Protein AF-A0A7S3S677-F1 (afdb_monomer_lite)

Radius of gyration: 16.64 Å; chains: 1; bounding box: 40×29×42 Å

Sequence (133 aa):
PEYFTEGVFVALKGPAYTLEDEKAVYSRFPEWSPQRHMQLDAPQRRAVRDLLGLATAVGGITVLPKLWCHCDRYWGFLRKCRFPNVPKMHLPFSCPQDALYDPTRWAAKKVRWREHTFLDNPNVPEALKANTV

Foldseek 3Di:
DCVQPPFAEFEDDDDLDDPVQLVVLPVVDDLLDQSSQVSRVVSLVVVQVVQLVVCVVRVGAYERAFDWGQAFPPSVQDDSRHHPVCPPDDPTDRDDPVRNDPVVVCVVVVHHYHYNCSLVDPPRDVVSNPDDD

Structure (mmCIF, N/CA/C/O backbone):
data_AF-A0A7S3S677-F1
#
_entry.id   AF-A0A7S3S677-F1
#
loop_
_atom_site.group_PDB
_atom_site.id
_atom_site.type_symbol
_atom_site.label_atom_id
_atom_site.label_alt_id
_atom_site.label_comp_id
_atom_site.label_asym_id
_atom_site.label_entity_id
_atom_site.label_seq_id
_atom_site.pdbx_PDB_ins_code
_atom_site.Cartn_x
_atom_site.Cartn_y
_atom_site.Cartn_z
_atom_site.occupancy
_atom_site.B_iso_or_equiv
_atom_site.auth_seq_id
_atom_site.auth_comp_id
_atom_site.auth_asym_id
_atom_site.auth_atom_id
_atom_site.pdbx_PDB_model_num
ATOM 1 N N . PRO A 1 1 ? -4.708 8.737 23.270 1.00 61.44 1 PRO A N 1
ATOM 2 C CA . PRO A 1 1 ? -5.415 9.666 22.354 1.00 61.44 1 PRO A CA 1
ATOM 3 C C . PRO A 1 1 ? -6.369 8.887 21.445 1.00 61.44 1 PRO A C 1
ATOM 5 O O . PRO A 1 1 ? -5.973 7.825 20.972 1.00 61.44 1 PRO A O 1
ATOM 8 N N . GLU A 1 2 ? -7.578 9.404 21.208 1.00 78.00 2 GLU A N 1
ATOM 9 C CA . GLU A 1 2 ? -8.665 8.745 20.447 1.00 78.00 2 GLU A CA 1
ATOM 10 C C . GLU A 1 2 ? -8.205 8.179 19.089 1.00 78.00 2 GLU A C 1
ATOM 12 O O . GLU A 1 2 ? -8.610 7.088 18.698 1.00 78.00 2 GLU A O 1
ATOM 17 N N . TYR A 1 3 ? -7.235 8.838 18.438 1.00 87.12 3 TYR A N 1
ATOM 18 C CA . TYR A 1 3 ? -6.612 8.411 17.176 1.00 87.12 3 TYR A CA 1
ATOM 19 C C . TYR A 1 3 ? -6.171 6.933 17.124 1.00 87.12 3 TYR A C 1
ATOM 21 O O . TYR A 1 3 ? -6.284 6.316 16.060 1.00 87.12 3 TYR A O 1
ATOM 29 N N . PHE A 1 4 ? -5.667 6.393 18.243 1.00 88.00 4 PHE A N 1
ATOM 30 C CA . PHE A 1 4 ? -5.091 5.042 18.347 1.00 88.00 4 PHE A CA 1
ATOM 31 C C . PHE A 1 4 ? -6.047 3.990 18.920 1.00 88.00 4 PHE A C 1
ATOM 33 O O . PHE A 1 4 ? -5.744 2.802 18.864 1.00 88.00 4 PHE A O 1
ATOM 40 N N . THR A 1 5 ? -7.162 4.413 19.514 1.00 83.56 5 THR A N 1
ATOM 41 C CA . THR A 1 5 ? -8.033 3.538 20.314 1.00 83.56 5 THR A CA 1
ATOM 42 C C . THR A 1 5 ? -9.453 3.452 19.776 1.00 83.56 5 THR A C 1
ATOM 44 O O . THR A 1 5 ? -10.183 2.538 20.144 1.00 83.56 5 THR A O 1
ATOM 47 N N . GLU A 1 6 ? -9.868 4.397 18.934 1.00 84.88 6 GLU A N 1
ATOM 48 C CA . GLU A 1 6 ? -11.241 4.482 18.456 1.00 84.88 6 GLU A CA 1
ATOM 49 C C . GLU A 1 6 ? -11.431 3.767 17.110 1.00 84.88 6 GLU A C 1
ATOM 51 O O . GLU A 1 6 ? -10.879 4.164 16.080 1.00 84.88 6 GLU A O 1
ATOM 56 N N . GLY A 1 7 ? -12.284 2.741 17.116 1.00 85.75 7 GLY A N 1
ATOM 57 C CA . GLY A 1 7 ? -12.786 2.074 15.917 1.00 85.75 7 GLY A CA 1
ATOM 58 C C . GLY A 1 7 ? -12.189 0.693 15.644 1.00 85.75 7 GLY A C 1
ATOM 59 O O . GLY A 1 7 ? -11.326 0.190 16.357 1.00 85.75 7 GLY A O 1
ATOM 60 N N . VAL A 1 8 ? -12.698 0.064 14.583 1.00 91.06 8 VAL A N 1
ATOM 61 C CA . VAL A 1 8 ? -12.216 -1.228 14.079 1.00 91.06 8 VAL A CA 1
ATOM 62 C C . VAL A 1 8 ? -11.168 -0.964 13.005 1.00 91.06 8 VAL A C 1
ATOM 64 O O . VAL A 1 8 ? -11.490 -0.357 11.985 1.00 91.06 8 VAL A O 1
ATOM 67 N N . PHE A 1 9 ? -9.930 -1.410 13.205 1.00 92.81 9 PHE A N 1
ATOM 68 C CA . PHE A 1 9 ? -8.856 -1.257 12.221 1.00 92.81 9 PHE A CA 1
ATOM 69 C C . PHE A 1 9 ? -8.770 -2.490 11.325 1.00 92.81 9 PHE A C 1
ATOM 71 O O . PHE A 1 9 ? -8.730 -3.616 11.811 1.00 92.81 9 PHE A O 1
ATOM 78 N N . VAL A 1 10 ? -8.724 -2.275 10.013 1.00 94.38 10 VAL A N 1
ATOM 79 C CA . VAL A 1 10 ? -8.605 -3.344 9.015 1.00 94.38 10 VAL A CA 1
ATOM 80 C C . VAL A 1 10 ? -7.295 -3.159 8.265 1.00 94.38 10 VAL A C 1
ATOM 82 O O . VAL A 1 10 ? -7.099 -2.136 7.608 1.00 94.38 10 VAL A O 1
ATOM 85 N N . ALA A 1 11 ? -6.406 -4.145 8.364 1.00 94.25 11 ALA A N 1
ATOM 86 C CA . ALA A 1 11 ? -5.065 -4.111 7.792 1.00 94.25 11 ALA A CA 1
ATOM 87 C C . ALA A 1 11 ? -4.785 -5.377 6.975 1.00 94.25 11 ALA A C 1
ATOM 89 O O . ALA A 1 11 ? -5.301 -6.453 7.275 1.00 94.25 11 ALA A O 1
ATOM 90 N N . LEU A 1 12 ? -3.937 -5.256 5.953 1.00 93.00 12 LEU A N 1
ATOM 91 C CA . LEU A 1 12 ? -3.420 -6.418 5.234 1.00 93.00 12 LEU A CA 1
ATOM 92 C C . LEU A 1 12 ? -2.321 -7.088 6.065 1.00 93.00 12 LEU A C 1
ATOM 94 O O . LEU A 1 12 ? -1.402 -6.419 6.537 1.00 93.00 12 LEU A O 1
ATOM 98 N N . LYS A 1 13 ? -2.372 -8.417 6.180 1.00 89.62 13 LYS A N 1
ATOM 99 C CA . LYS A 1 13 ? -1.267 -9.208 6.724 1.00 89.62 13 LYS A CA 1
ATOM 100 C C . LYS A 1 13 ? -0.293 -9.566 5.600 1.00 89.62 13 LYS A C 1
ATOM 102 O O . LYS A 1 13 ? -0.610 -10.389 4.747 1.00 89.62 13 LYS A O 1
ATOM 107 N N . GLY A 1 14 ? 0.896 -8.968 5.626 1.00 89.25 14 GLY A N 1
ATOM 108 C CA . GLY A 1 14 ? 1.941 -9.188 4.620 1.00 89.25 14 GLY A CA 1
ATOM 109 C C . GLY A 1 14 ? 1.907 -8.192 3.449 1.00 89.25 14 GLY A C 1
ATOM 110 O O . GLY A 1 14 ? 1.149 -7.219 3.479 1.00 89.25 14 GLY A O 1
ATOM 111 N N . PRO A 1 15 ? 2.777 -8.379 2.440 1.00 91.69 15 PRO A N 1
ATOM 112 C CA . PRO A 1 15 ? 2.878 -7.477 1.297 1.00 91.69 15 PRO A CA 1
ATOM 113 C C . PRO A 1 15 ? 1.752 -7.712 0.279 1.00 91.69 15 PRO A C 1
ATOM 115 O O . PRO A 1 15 ? 1.162 -8.787 0.212 1.00 91.69 15 PRO A O 1
ATOM 118 N N . ALA A 1 16 ? 1.479 -6.712 -0.563 1.00 93.88 16 ALA A N 1
ATOM 119 C CA . ALA A 1 16 ? 0.460 -6.819 -1.612 1.00 93.88 16 ALA A CA 1
ATOM 120 C C . ALA A 1 16 ? 0.877 -7.698 -2.811 1.00 93.88 16 ALA A C 1
ATOM 122 O O . ALA A 1 16 ? 0.030 -8.059 -3.624 1.00 93.88 16 ALA A O 1
ATOM 123 N N . TYR A 1 17 ? 2.168 -8.005 -2.940 1.00 95.75 17 TYR A N 1
ATOM 124 C CA . TYR A 1 17 ? 2.748 -8.907 -3.935 1.00 95.75 17 TYR A CA 1
ATOM 125 C C . TYR A 1 17 ? 4.004 -9.571 -3.349 1.00 95.75 17 TYR A C 1
ATOM 127 O O . TYR A 1 17 ? 4.558 -9.093 -2.354 1.00 95.75 17 TYR A O 1
ATOM 135 N N . THR A 1 18 ? 4.455 -10.668 -3.951 1.00 95.88 18 THR A N 1
ATOM 136 C CA . THR A 1 18 ? 5.625 -11.439 -3.497 1.00 95.88 18 THR A CA 1
ATOM 137 C C . THR A 1 18 ? 6.931 -10.970 -4.150 1.00 95.88 18 THR A C 1
ATOM 139 O O . THR A 1 18 ? 6.927 -10.267 -5.162 1.00 95.88 18 THR A O 1
ATOM 142 N N . LEU A 1 19 ? 8.079 -11.380 -3.602 1.00 95.62 19 LEU A N 1
ATOM 143 C CA . LEU A 1 19 ? 9.380 -11.097 -4.226 1.00 95.62 19 LEU A CA 1
ATOM 144 C C . LEU A 1 19 ? 9.528 -11.808 -5.578 1.00 95.62 19 LEU A C 1
ATOM 146 O O . LEU A 1 19 ? 10.239 -11.330 -6.463 1.00 95.62 19 LEU A O 1
ATOM 150 N N . GLU A 1 20 ? 8.870 -12.949 -5.746 1.00 97.31 20 GLU A N 1
ATOM 151 C CA . GLU A 1 20 ? 8.798 -13.699 -6.993 1.00 97.31 20 GLU A CA 1
ATOM 152 C C . GLU A 1 20 ? 8.034 -12.907 -8.062 1.00 97.31 20 GLU A C 1
ATOM 154 O O . GLU A 1 20 ? 8.523 -12.794 -9.189 1.00 97.31 20 GLU A O 1
ATOM 159 N N . ASP A 1 21 ? 6.905 -12.288 -7.697 1.00 96.69 21 ASP A N 1
ATOM 160 C CA . ASP A 1 21 ? 6.142 -11.403 -8.588 1.00 96.69 21 ASP A CA 1
ATOM 161 C C . ASP A 1 21 ? 6.996 -10.214 -9.045 1.00 96.69 21 ASP A C 1
ATOM 163 O O . ASP A 1 21 ? 7.058 -9.898 -10.237 1.00 96.69 21 ASP A O 1
ATOM 167 N N . GLU A 1 22 ? 7.706 -9.576 -8.108 1.00 96.62 22 GLU A N 1
ATOM 168 C CA . GLU A 1 22 ? 8.608 -8.465 -8.415 1.00 96.62 22 GLU A CA 1
ATOM 169 C C . GLU A 1 22 ? 9.708 -8.894 -9.390 1.00 96.62 22 GLU A C 1
ATOM 171 O O . GLU A 1 22 ? 9.898 -8.257 -10.432 1.00 96.62 22 GLU A O 1
ATOM 176 N N . LYS A 1 23 ? 10.398 -10.004 -9.105 1.00 97.06 23 LYS A N 1
ATOM 177 C CA . LYS A 1 23 ? 11.450 -10.544 -9.979 1.00 97.06 23 LYS A CA 1
ATOM 178 C C . LYS A 1 23 ? 10.919 -10.853 -11.376 1.00 97.06 23 LYS A C 1
ATOM 180 O O . LYS A 1 23 ? 11.572 -10.485 -12.353 1.00 97.06 23 LYS A O 1
ATOM 185 N N . ALA A 1 24 ? 9.740 -11.466 -11.483 1.00 97.88 24 ALA A N 1
ATOM 186 C CA . ALA A 1 24 ? 9.115 -11.800 -12.761 1.00 97.88 24 ALA A CA 1
ATOM 187 C C . ALA A 1 24 ? 8.773 -10.548 -13.589 1.00 97.88 24 ALA A C 1
ATOM 189 O O . ALA A 1 24 ? 8.982 -10.510 -14.806 1.00 97.88 24 ALA A O 1
ATOM 190 N N . VAL A 1 25 ? 8.289 -9.485 -12.943 1.00 97.31 25 VAL A N 1
ATOM 191 C CA . VAL A 1 25 ? 8.047 -8.197 -13.608 1.00 97.31 25 VAL A CA 1
ATOM 192 C C . VAL A 1 25 ? 9.369 -7.550 -14.037 1.00 97.31 25 VAL A C 1
ATOM 194 O O . VAL A 1 25 ? 9.473 -7.041 -15.156 1.00 97.31 25 VAL A O 1
ATOM 197 N N . TYR A 1 26 ? 10.398 -7.594 -13.191 1.00 95.69 26 TYR A N 1
ATOM 198 C CA . TYR A 1 26 ? 11.706 -6.992 -13.469 1.00 95.69 26 TYR A CA 1
ATOM 199 C C . TYR A 1 26 ? 12.468 -7.701 -14.590 1.00 95.69 26 TYR A C 1
ATOM 201 O O . TYR A 1 26 ? 13.175 -7.028 -15.344 1.00 95.69 26 TYR A O 1
ATOM 209 N N . SER A 1 27 ? 12.322 -9.021 -14.724 1.00 96.94 27 SER A N 1
ATOM 210 C CA . SER A 1 27 ? 12.899 -9.783 -15.835 1.00 96.94 27 SER A CA 1
ATOM 211 C C . SER A 1 27 ? 12.163 -9.531 -17.148 1.00 96.94 27 SER A C 1
ATOM 213 O O . SER A 1 27 ? 12.772 -9.568 -18.213 1.00 96.94 27 SER A O 1
ATOM 215 N N . ARG A 1 28 ? 10.853 -9.265 -17.085 1.00 97.31 28 ARG A N 1
ATOM 216 C CA . ARG A 1 28 ? 10.016 -9.036 -18.266 1.00 97.31 28 ARG A CA 1
ATOM 217 C C . ARG A 1 28 ? 10.174 -7.635 -18.854 1.00 97.31 28 ARG A C 1
ATOM 219 O O . ARG A 1 28 ? 10.140 -7.486 -20.072 1.00 97.31 28 ARG A O 1
ATOM 226 N N . PHE A 1 29 ? 10.306 -6.612 -18.012 1.00 95.75 29 PHE A N 1
ATOM 227 C CA . PHE A 1 29 ? 10.348 -5.216 -18.451 1.00 95.75 29 PHE A CA 1
ATOM 228 C C . PHE A 1 29 ? 11.709 -4.585 -18.146 1.00 95.75 29 PHE A C 1
ATOM 230 O O . PHE A 1 29 ? 12.213 -4.748 -17.034 1.00 95.75 29 PHE A O 1
ATOM 237 N N . PRO A 1 30 ? 12.316 -3.830 -19.079 1.00 93.25 30 PRO A N 1
ATOM 238 C CA . PRO A 1 30 ? 13.603 -3.182 -18.841 1.00 93.25 30 PRO A CA 1
ATOM 239 C C . PRO A 1 30 ? 13.494 -2.031 -17.827 1.00 93.25 30 PRO A C 1
ATOM 241 O O . PRO A 1 30 ? 12.413 -1.535 -17.534 1.00 93.25 30 PRO A O 1
ATOM 244 N N . GLU A 1 31 ? 14.627 -1.572 -17.293 1.00 89.25 31 GLU A N 1
ATOM 245 C CA . GLU A 1 31 ? 14.679 -0.563 -16.214 1.00 89.25 31 GLU A CA 1
ATOM 246 C C . GLU A 1 31 ? 13.993 0.771 -16.555 1.00 89.25 31 GLU A C 1
ATOM 248 O O . GLU A 1 31 ? 13.465 1.450 -15.681 1.00 89.25 31 GLU A O 1
ATOM 253 N N . TRP A 1 32 ? 13.980 1.156 -17.829 1.00 87.81 32 TRP A N 1
ATOM 254 C CA . TRP A 1 32 ? 13.342 2.389 -18.294 1.00 87.81 32 TRP A CA 1
ATOM 255 C C . TRP A 1 32 ? 11.830 2.273 -18.492 1.00 87.81 32 TRP A C 1
ATOM 257 O O . TRP A 1 32 ? 11.169 3.282 -18.717 1.00 87.81 32 TRP A O 1
ATOM 267 N N . SER A 1 33 ? 11.288 1.061 -18.428 1.00 90.56 33 SER A N 1
ATOM 268 C CA . SER A 1 33 ? 9.907 0.761 -18.776 1.00 90.56 33 SER A CA 1
ATOM 269 C C . SER A 1 33 ? 8.978 1.077 -17.594 1.00 90.56 33 SER A C 1
ATOM 271 O O . SER A 1 33 ? 9.032 0.374 -16.579 1.00 90.56 33 SER A O 1
ATOM 273 N N . PRO A 1 34 ? 8.069 2.072 -17.705 1.00 90.00 34 PRO A N 1
ATOM 274 C CA . PRO A 1 34 ? 7.086 2.366 -16.653 1.00 90.00 34 PRO A CA 1
ATOM 275 C C . PRO A 1 34 ? 6.131 1.189 -16.383 1.00 90.00 34 PRO A C 1
ATOM 277 O O . PRO A 1 34 ? 5.455 1.144 -15.357 1.00 90.00 34 PRO A O 1
ATOM 280 N N . GLN A 1 35 ? 6.110 0.191 -17.268 1.00 92.75 35 GLN A N 1
ATOM 281 C CA . GLN A 1 35 ? 5.386 -1.063 -17.109 1.00 92.75 35 GLN A CA 1
ATOM 282 C C . GLN A 1 35 ? 5.795 -1.821 -15.841 1.00 92.75 35 GLN A C 1
ATOM 284 O O . GLN A 1 35 ? 4.928 -2.464 -15.256 1.00 92.75 35 GLN A O 1
ATOM 289 N N . ARG A 1 36 ? 7.043 -1.699 -15.351 1.00 93.50 36 ARG A N 1
ATOM 290 C CA . ARG A 1 36 ? 7.423 -2.263 -14.039 1.00 93.50 36 ARG A CA 1
ATOM 291 C C . ARG A 1 36 ? 6.512 -1.750 -12.928 1.00 93.50 36 ARG A C 1
ATOM 293 O O . ARG A 1 36 ? 5.965 -2.529 -12.156 1.00 93.50 36 ARG A O 1
ATOM 300 N N . HIS A 1 37 ? 6.313 -0.435 -12.895 1.00 94.00 37 HIS A N 1
ATOM 301 C CA . HIS A 1 37 ? 5.434 0.202 -11.927 1.00 94.00 37 HIS A CA 1
ATOM 302 C C . HIS A 1 37 ? 3.969 -0.148 -12.175 1.00 94.00 37 HIS A C 1
ATOM 304 O O . HIS A 1 37 ? 3.310 -0.571 -11.239 1.00 94.00 37 HIS A O 1
ATOM 310 N N . MET A 1 38 ? 3.473 -0.074 -13.414 1.00 93.38 38 MET A N 1
ATOM 311 C CA . MET A 1 38 ? 2.064 -0.391 -13.701 1.00 93.38 38 MET A CA 1
ATOM 312 C C . MET A 1 38 ? 1.671 -1.820 -13.291 1.00 93.38 38 MET A C 1
ATOM 314 O O . MET A 1 38 ? 0.584 -2.033 -12.757 1.00 93.38 38 MET A O 1
ATOM 318 N N . GLN A 1 39 ? 2.548 -2.801 -13.523 1.00 96.62 39 GLN A N 1
ATOM 319 C CA . GLN A 1 39 ? 2.271 -4.206 -13.206 1.00 96.62 39 GLN A CA 1
ATOM 320 C C . GLN A 1 39 ? 2.325 -4.493 -11.701 1.00 96.62 39 GLN A C 1
ATOM 322 O O . GLN A 1 39 ? 1.538 -5.303 -11.225 1.00 96.62 39 GLN A O 1
ATOM 327 N N . LEU A 1 40 ? 3.200 -3.813 -10.952 1.00 96.25 40 LEU A N 1
ATOM 328 C CA . LEU A 1 40 ? 3.326 -3.983 -9.496 1.00 96.25 40 LEU A CA 1
ATOM 329 C C . LEU A 1 40 ? 2.407 -3.045 -8.695 1.00 96.25 40 LEU A C 1
ATOM 331 O O . LEU A 1 40 ? 2.106 -3.314 -7.537 1.00 96.25 40 LEU A O 1
ATOM 335 N N . ASP A 1 41 ? 1.901 -1.971 -9.298 1.00 95.38 41 ASP A N 1
ATOM 336 C CA . ASP A 1 41 ? 0.862 -1.104 -8.725 1.00 95.38 41 ASP A CA 1
ATOM 337 C C . ASP A 1 41 ? -0.526 -1.769 -8.784 1.00 95.38 41 ASP A C 1
ATOM 339 O O . ASP A 1 41 ? -1.319 -1.665 -7.850 1.00 95.38 41 ASP A O 1
ATOM 343 N N . ALA A 1 42 ? -0.817 -2.541 -9.836 1.00 95.94 42 ALA A N 1
ATOM 344 C CA . ALA A 1 42 ? -2.083 -3.265 -9.975 1.00 95.94 42 ALA A CA 1
ATOM 345 C C . ALA A 1 42 ? -2.458 -4.150 -8.756 1.00 95.94 42 ALA A C 1
ATOM 347 O O . ALA A 1 42 ? -3.578 -3.998 -8.248 1.00 95.94 42 ALA A O 1
ATOM 348 N N . PRO A 1 43 ? -1.588 -5.045 -8.242 1.00 96.62 43 PRO A N 1
ATOM 349 C CA . PRO A 1 43 ? -1.896 -5.830 -7.045 1.00 96.62 43 PRO A CA 1
ATOM 350 C C . PRO A 1 43 ? -1.994 -4.966 -5.778 1.00 96.62 43 PRO A C 1
ATOM 352 O O . PRO A 1 43 ? -2.877 -5.205 -4.954 1.00 96.62 43 PRO A O 1
ATOM 355 N N . GLN A 1 44 ? -1.188 -3.905 -5.649 1.00 96.06 44 GLN A N 1
ATOM 356 C CA . GLN A 1 44 ? -1.284 -2.959 -4.527 1.00 96.06 44 GLN A CA 1
ATOM 357 C C . GLN A 1 44 ? -2.644 -2.257 -4.483 1.00 96.06 44 GLN A C 1
ATOM 359 O O . GLN A 1 44 ? -3.300 -2.226 -3.440 1.00 96.06 44 GLN A O 1
ATOM 364 N N . ARG A 1 45 ? -3.117 -1.742 -5.623 1.00 96.19 45 ARG A N 1
ATOM 365 C CA . ARG A 1 45 ? -4.445 -1.119 -5.730 1.00 96.19 45 ARG A CA 1
ATOM 366 C C . ARG A 1 45 ? -5.571 -2.103 -5.487 1.00 96.19 45 ARG A C 1
ATOM 368 O O . ARG A 1 45 ? -6.581 -1.715 -4.905 1.00 96.19 45 ARG A O 1
ATOM 375 N N . ARG A 1 46 ? -5.417 -3.358 -5.921 1.00 97.00 46 ARG A N 1
ATOM 376 C CA . ARG A 1 46 ? -6.386 -4.419 -5.626 1.00 97.00 46 ARG A CA 1
ATOM 377 C C . ARG A 1 46 ? -6.490 -4.643 -4.119 1.00 97.00 46 ARG A C 1
ATOM 379 O O . ARG A 1 46 ? -7.591 -4.554 -3.590 1.00 97.00 46 ARG A O 1
ATOM 386 N N . ALA A 1 47 ? -5.360 -4.817 -3.435 1.00 96.38 47 ALA A N 1
ATOM 387 C CA . ALA A 1 47 ? -5.329 -4.984 -1.985 1.00 96.38 47 ALA A CA 1
ATOM 388 C C . ALA A 1 47 ? -5.957 -3.787 -1.253 1.00 96.38 47 ALA A C 1
ATOM 390 O O . ALA A 1 47 ? -6.807 -3.971 -0.388 1.00 96.38 47 ALA A O 1
ATOM 391 N N . VAL A 1 48 ? 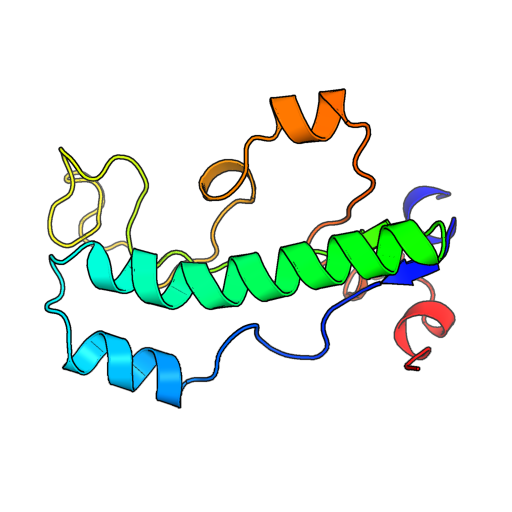-5.614 -2.551 -1.636 1.00 96.56 48 VAL A N 1
ATOM 392 C CA . VAL A 1 48 ? -6.200 -1.344 -1.023 1.00 96.56 48 VAL A CA 1
ATOM 393 C C . VAL A 1 48 ? -7.700 -1.232 -1.297 1.00 96.56 48 VAL A C 1
ATOM 395 O O . VAL A 1 48 ? -8.455 -0.894 -0.389 1.00 96.56 48 VAL A O 1
ATOM 398 N N . ARG A 1 49 ? -8.162 -1.536 -2.515 1.00 96.50 49 ARG A N 1
ATOM 399 C CA . ARG A 1 49 ? -9.595 -1.568 -2.843 1.00 96.50 49 ARG A CA 1
ATOM 400 C C . ARG A 1 49 ? -10.338 -2.561 -1.951 1.00 96.50 49 ARG A C 1
ATOM 402 O O . ARG A 1 49 ? -11.392 -2.218 -1.421 1.00 96.50 49 ARG A O 1
ATOM 409 N N . ASP A 1 50 ? -9.795 -3.763 -1.795 1.00 96.75 50 ASP A N 1
ATOM 410 C CA . ASP A 1 50 ? -10.430 -4.833 -1.027 1.00 96.75 50 ASP A CA 1
ATOM 411 C C . ASP A 1 50 ? -10.447 -4.488 0.474 1.00 96.75 50 ASP A C 1
ATOM 413 O O . ASP A 1 50 ? -11.485 -4.620 1.123 1.00 96.75 50 ASP A O 1
ATOM 417 N N . LEU A 1 51 ? -9.359 -3.909 1.000 1.00 95.69 51 LEU A N 1
ATOM 418 C CA . LEU A 1 51 ? -9.297 -3.369 2.364 1.00 95.69 51 LEU A CA 1
ATOM 419 C C . LEU A 1 51 ? -10.308 -2.245 2.611 1.00 95.69 51 LEU A C 1
ATOM 421 O O . LEU A 1 51 ? -10.945 -2.215 3.662 1.00 95.69 51 LEU A O 1
ATOM 425 N N . LEU A 1 52 ? -10.457 -1.311 1.667 1.00 95.94 52 LEU A N 1
ATOM 426 C CA . LEU A 1 52 ? -11.444 -0.232 1.761 1.00 95.94 52 LEU A CA 1
ATOM 427 C C . LEU A 1 52 ? -12.868 -0.792 1.767 1.00 95.94 52 LEU A C 1
ATOM 429 O O . LEU A 1 52 ? -13.703 -0.326 2.541 1.00 95.94 52 LEU A O 1
ATOM 433 N N . GLY A 1 53 ? -13.144 -1.798 0.932 1.00 95.75 53 GLY A N 1
ATOM 434 C CA . GLY A 1 53 ? -14.431 -2.491 0.901 1.00 95.75 53 GLY A CA 1
ATOM 435 C C . GLY A 1 53 ? -14.749 -3.170 2.233 1.00 95.75 53 GLY A C 1
ATOM 436 O O . GLY A 1 53 ? -15.818 -2.937 2.796 1.00 95.75 53 GLY A O 1
ATOM 437 N N . LEU A 1 54 ? -13.796 -3.932 2.776 1.00 95.31 54 LEU A N 1
ATOM 438 C CA . LEU A 1 54 ? -13.945 -4.618 4.060 1.00 95.31 54 LEU A CA 1
ATOM 439 C C . LEU A 1 54 ? -14.116 -3.630 5.221 1.00 95.31 54 LEU A C 1
ATOM 441 O O . LEU A 1 54 ? -15.060 -3.758 5.996 1.00 95.31 54 LEU A O 1
ATOM 445 N N . ALA A 1 55 ? -13.261 -2.607 5.306 1.00 94.94 55 ALA A N 1
ATOM 446 C CA . ALA A 1 55 ? -13.372 -1.564 6.323 1.00 94.94 55 ALA A CA 1
ATOM 447 C C . ALA A 1 55 ? -14.716 -0.831 6.239 1.00 94.94 55 ALA A C 1
ATOM 449 O O . ALA A 1 55 ? -15.332 -0.566 7.265 1.00 94.94 55 ALA A O 1
ATOM 450 N N . THR A 1 56 ? -15.213 -0.553 5.033 1.00 94.56 56 THR A N 1
ATOM 451 C CA . THR A 1 56 ? -16.534 0.068 4.856 1.00 94.56 56 THR A CA 1
ATOM 452 C C . THR A 1 56 ? -17.649 -0.845 5.365 1.00 94.56 56 THR A C 1
ATOM 454 O O . THR A 1 56 ? -18.526 -0.377 6.087 1.00 94.56 56 THR A O 1
ATOM 457 N N . ALA A 1 57 ? -17.601 -2.142 5.046 1.00 95.31 57 ALA A N 1
ATOM 458 C CA . ALA A 1 57 ? -18.625 -3.108 5.444 1.00 95.31 57 ALA A CA 1
ATOM 459 C C . ALA A 1 57 ? -18.736 -3.279 6.968 1.00 95.31 57 ALA A C 1
ATOM 461 O O . ALA A 1 57 ? -19.839 -3.437 7.484 1.00 95.31 57 ALA A O 1
ATOM 462 N N . VAL A 1 58 ? -17.614 -3.207 7.691 1.00 93.38 58 VAL A N 1
ATOM 463 C CA . VAL A 1 58 ? -17.583 -3.341 9.161 1.00 93.38 58 VAL A CA 1
ATOM 464 C C . VAL A 1 58 ? -17.676 -2.002 9.899 1.00 93.38 58 VAL A C 1
ATOM 466 O O . VAL A 1 58 ? -17.530 -1.960 11.118 1.00 93.38 58 VAL A O 1
ATOM 469 N N . GLY A 1 59 ? -17.859 -0.885 9.184 1.00 93.00 59 GLY A N 1
ATOM 470 C CA . GLY A 1 59 ? -17.804 0.446 9.794 1.00 93.00 59 GLY A CA 1
ATOM 471 C C . GLY A 1 59 ? -16.440 0.753 10.432 1.00 93.00 59 GLY A C 1
ATOM 472 O O . GLY A 1 59 ? -16.361 1.501 11.409 1.00 93.00 59 GLY A O 1
ATOM 473 N N . GLY A 1 60 ? -15.360 0.207 9.877 1.00 93.44 60 GLY A N 1
ATOM 474 C CA . GLY A 1 60 ? -13.977 0.337 10.332 1.00 93.44 60 GLY A CA 1
ATOM 475 C C . GLY A 1 60 ? -13.135 1.380 9.586 1.00 93.44 60 GLY A C 1
ATOM 476 O O . GLY A 1 60 ? -13.625 2.189 8.792 1.00 93.44 60 GLY A O 1
ATOM 477 N N . ILE A 1 61 ? -11.839 1.366 9.885 1.00 95.00 61 ILE A N 1
ATOM 478 C CA . ILE A 1 61 ? -10.794 2.269 9.405 1.00 95.00 61 ILE A CA 1
ATOM 479 C C . ILE A 1 61 ? -9.739 1.426 8.686 1.00 95.00 61 ILE A C 1
ATOM 481 O O . ILE A 1 61 ? -9.214 0.466 9.248 1.00 95.00 61 ILE A O 1
ATOM 485 N N . THR A 1 62 ? -9.401 1.787 7.451 1.00 95.50 62 THR A N 1
ATOM 486 C CA . THR A 1 62 ? -8.381 1.063 6.682 1.00 95.50 62 THR A CA 1
ATOM 487 C C . THR A 1 62 ? -6.978 1.477 7.116 1.00 95.50 62 THR A C 1
ATOM 489 O O . THR A 1 62 ? -6.607 2.638 6.976 1.00 95.50 62 THR A O 1
ATOM 492 N N . VAL A 1 63 ? -6.156 0.538 7.568 1.00 95.44 63 VAL A N 1
ATOM 493 C CA . VAL A 1 63 ? -4.709 0.750 7.689 1.00 95.44 63 VAL A CA 1
ATOM 494 C C . VAL A 1 63 ? -4.088 0.419 6.337 1.00 95.44 63 VAL A C 1
ATOM 496 O O . VAL A 1 63 ? -4.207 -0.708 5.851 1.00 95.44 63 VAL A O 1
ATOM 499 N N . LEU A 1 64 ? -3.477 1.408 5.684 1.00 95.94 64 LEU A N 1
ATOM 500 C CA . LEU A 1 64 ? -2.874 1.196 4.373 1.00 95.94 64 LEU A CA 1
ATOM 501 C C . LEU A 1 64 ? -1.684 0.237 4.480 1.00 95.94 64 LEU A C 1
ATOM 503 O O . LEU A 1 64 ? -0.899 0.353 5.415 1.00 95.94 64 LEU A O 1
ATOM 507 N N . PRO A 1 65 ? -1.491 -0.675 3.517 1.00 95.44 65 PRO A N 1
ATOM 508 C CA . PRO A 1 65 ? -0.250 -1.426 3.437 1.00 95.44 65 PRO A CA 1
ATOM 509 C C . PRO A 1 65 ? 0.898 -0.485 3.062 1.00 95.44 65 PRO A C 1
ATOM 511 O O . PRO A 1 65 ? 0.687 0.617 2.544 1.00 95.44 65 PRO A O 1
ATOM 514 N N . LYS A 1 66 ? 2.137 -0.939 3.264 1.00 94.62 66 LYS A N 1
ATOM 515 C CA . LYS A 1 66 ? 3.293 -0.234 2.711 1.00 94.62 66 LYS A CA 1
ATOM 516 C C . LYS A 1 66 ? 3.187 -0.223 1.185 1.00 94.62 66 LYS A C 1
ATOM 518 O O . LYS A 1 66 ? 3.133 -1.279 0.559 1.00 94.62 66 LYS A O 1
ATOM 523 N N . LEU A 1 67 ? 3.145 0.977 0.616 1.00 95.12 67 LEU A N 1
ATOM 524 C CA . LEU A 1 67 ? 3.060 1.193 -0.823 1.00 95.12 67 LEU A CA 1
ATOM 525 C C . LEU A 1 67 ? 4.469 1.282 -1.415 1.00 95.12 67 LEU A C 1
ATOM 527 O O . LEU A 1 67 ? 5.377 1.850 -0.807 1.00 95.12 67 LEU A O 1
ATOM 531 N N . TRP A 1 68 ? 4.642 0.756 -2.619 1.00 95.75 68 TRP A N 1
ATOM 532 C CA . TRP A 1 68 ? 5.916 0.668 -3.319 1.00 95.75 68 TRP A CA 1
ATOM 533 C C . TRP A 1 68 ? 5.824 1.283 -4.706 1.00 95.75 68 TRP A C 1
ATOM 535 O O . TRP A 1 68 ? 4.935 0.958 -5.500 1.00 95.75 68 TRP A O 1
ATOM 545 N N . CYS A 1 69 ? 6.795 2.138 -5.015 1.00 94.19 69 CYS A N 1
ATOM 546 C CA . CYS A 1 69 ? 6.941 2.745 -6.324 1.00 94.19 69 CYS A CA 1
ATOM 547 C C . CYS A 1 69 ? 8.210 2.235 -7.008 1.00 94.19 69 CYS A C 1
ATOM 549 O O . CYS A 1 69 ? 9.329 2.416 -6.533 1.00 94.19 69 CYS A O 1
ATOM 551 N N . HIS A 1 70 ? 8.005 1.571 -8.148 1.00 94.44 70 HIS A N 1
ATOM 552 C CA . HIS A 1 70 ? 9.062 1.049 -9.026 1.00 94.44 70 HIS A CA 1
ATOM 553 C C . HIS A 1 70 ? 9.435 2.037 -10.139 1.00 94.44 70 HIS A C 1
ATOM 555 O O . HIS A 1 70 ? 10.317 1.768 -10.948 1.00 94.44 70 HIS A O 1
ATOM 561 N N . CYS A 1 71 ? 8.731 3.163 -10.200 1.00 91.81 71 CYS A N 1
ATOM 562 C CA . CYS A 1 71 ? 8.978 4.282 -11.085 1.00 91.81 71 CYS A CA 1
ATOM 563 C C . CYS A 1 71 ? 8.484 5.533 -10.372 1.00 91.81 71 CYS A C 1
ATOM 565 O O . CYS A 1 71 ? 7.462 5.477 -9.685 1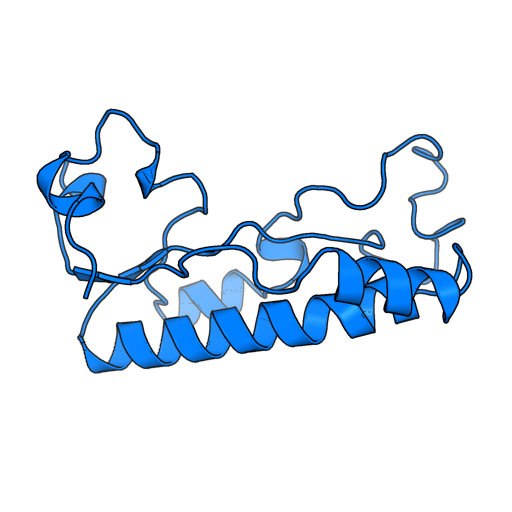.00 91.81 71 CYS A O 1
ATOM 567 N N . ASP A 1 72 ? 9.211 6.633 -10.510 1.00 90.12 72 ASP A N 1
ATOM 568 C CA . ASP A 1 72 ? 8.755 7.913 -9.988 1.00 90.12 72 ASP A CA 1
ATOM 569 C C . ASP A 1 72 ? 7.467 8.377 -10.694 1.00 90.12 72 ASP A C 1
ATOM 571 O O . ASP A 1 72 ? 7.081 7.880 -11.762 1.00 90.12 72 ASP A O 1
ATOM 575 N N . ARG A 1 73 ? 6.790 9.357 -10.103 1.00 81.12 73 ARG A N 1
ATOM 576 C CA . ARG A 1 73 ? 5.691 10.067 -10.755 1.00 81.12 73 ARG A CA 1
ATOM 577 C C . ARG A 1 73 ? 6.262 10.917 -11.902 1.00 81.12 73 ARG A C 1
ATOM 579 O O . ARG A 1 73 ? 7.433 11.267 -11.892 1.00 81.12 73 ARG A O 1
ATOM 586 N N . TYR A 1 74 ? 5.432 11.283 -12.883 1.00 79.88 74 TYR A N 1
ATOM 587 C CA . TYR A 1 74 ? 5.797 12.145 -14.031 1.00 79.88 74 TYR A CA 1
ATOM 588 C C . TYR A 1 74 ? 6.619 11.465 -15.144 1.00 79.88 74 TYR A C 1
ATOM 590 O O . TYR A 1 74 ? 7.656 11.966 -15.577 1.00 79.88 74 TYR A O 1
ATOM 598 N N . TRP A 1 75 ? 6.097 10.349 -15.673 1.00 73.44 75 TRP A N 1
ATOM 599 C CA . TRP A 1 75 ? 6.775 9.438 -16.615 1.00 73.44 75 TRP A CA 1
ATOM 600 C C . TRP A 1 75 ? 7.383 10.090 -17.867 1.00 73.44 75 TRP A C 1
ATOM 602 O O . TRP A 1 75 ? 8.351 9.559 -18.402 1.00 73.44 75 TRP A O 1
ATOM 612 N N . GLY A 1 76 ? 6.870 11.241 -18.315 1.00 75.25 76 GLY A N 1
ATOM 613 C CA . GLY A 1 76 ? 7.372 11.943 -19.503 1.00 75.25 76 GLY A CA 1
ATOM 614 C C . GLY A 1 76 ? 8.800 12.496 -19.382 1.00 75.25 76 GLY A C 1
ATOM 615 O O . GLY A 1 76 ? 9.445 12.708 -20.403 1.00 75.25 76 GLY A O 1
ATOM 616 N N . PHE A 1 77 ? 9.313 12.701 -18.163 1.00 85.25 77 PHE A N 1
ATOM 617 C CA . PHE A 1 77 ? 10.632 13.315 -17.924 1.00 85.25 77 PHE A CA 1
ATOM 618 C C . PHE A 1 77 ? 11.626 12.387 -17.218 1.00 85.25 77 PHE A C 1
ATOM 620 O O . PHE A 1 77 ? 12.739 12.800 -16.884 1.00 85.25 77 PHE A O 1
ATOM 627 N N . LEU A 1 78 ? 11.238 11.138 -16.961 1.00 89.06 78 LEU A N 1
ATOM 628 C CA . LEU A 1 78 ? 12.047 10.225 -16.165 1.00 89.06 78 LEU A CA 1
ATOM 629 C C . LEU A 1 78 ? 13.171 9.603 -16.990 1.00 89.06 78 LEU A C 1
ATOM 631 O O . LEU A 1 78 ? 12.997 9.209 -18.142 1.00 89.06 78 LEU A O 1
ATOM 635 N N . ARG A 1 79 ? 14.330 9.431 -16.357 1.00 89.56 79 ARG A N 1
ATOM 636 C CA . ARG A 1 79 ? 15.437 8.624 -16.872 1.00 89.56 79 ARG A CA 1
ATOM 637 C C . ARG A 1 79 ? 15.513 7.354 -16.054 1.00 89.56 79 ARG A C 1
ATOM 639 O O . ARG A 1 79 ? 15.762 7.418 -14.854 1.00 89.56 79 ARG A O 1
ATOM 646 N N . LYS A 1 80 ? 15.287 6.202 -16.694 1.00 91.38 80 LYS A N 1
ATOM 647 C CA . LYS A 1 80 ? 15.280 4.901 -16.004 1.00 91.38 80 LYS A CA 1
ATOM 648 C C . LYS A 1 80 ? 14.383 4.924 -14.761 1.00 91.38 80 LYS A C 1
ATOM 650 O O . LYS A 1 80 ? 14.811 4.561 -13.667 1.00 91.38 80 LYS A O 1
ATOM 655 N N . CYS A 1 81 ? 13.166 5.440 -14.933 1.00 91.50 81 CYS A N 1
ATOM 656 C CA . CYS A 1 81 ? 12.168 5.523 -13.872 1.00 91.50 81 CYS A CA 1
ATOM 657 C C . CYS A 1 81 ? 12.510 6.428 -12.671 1.00 91.50 81 CYS A C 1
ATOM 659 O O . CYS A 1 81 ? 11.914 6.289 -11.605 1.00 91.50 81 CYS A O 1
ATOM 661 N N . ARG A 1 82 ? 13.435 7.380 -12.844 1.00 91.44 82 ARG A N 1
ATOM 662 C CA . ARG A 1 82 ? 13.855 8.351 -11.822 1.00 91.44 82 ARG A CA 1
ATOM 663 C C . ARG A 1 82 ? 13.850 9.764 -12.382 1.00 91.44 82 ARG A C 1
ATOM 665 O O . ARG A 1 82 ? 14.072 9.951 -13.581 1.00 91.44 82 ARG A O 1
ATOM 672 N N . PHE A 1 83 ? 13.668 10.762 -11.523 1.00 90.69 83 PHE A N 1
ATOM 673 C CA . PHE A 1 83 ? 13.903 12.147 -11.922 1.00 90.69 83 PHE A CA 1
ATOM 674 C C . PHE A 1 83 ? 15.367 12.344 -12.355 1.00 90.69 83 PHE A C 1
ATOM 676 O O . PHE A 1 83 ? 16.272 11.825 -11.694 1.00 90.69 83 PHE A O 1
ATOM 683 N N . PRO A 1 84 ? 15.637 13.122 -13.424 1.00 90.31 84 PRO A N 1
ATOM 684 C CA . PRO A 1 84 ? 16.995 13.320 -13.938 1.00 90.31 84 PRO A CA 1
ATOM 685 C C . PRO A 1 84 ? 18.000 13.826 -12.896 1.00 90.31 84 PRO A C 1
ATOM 687 O O . PRO A 1 84 ? 19.179 13.490 -12.980 1.00 90.31 84 PRO A O 1
ATOM 690 N N . ASN A 1 85 ? 17.527 14.585 -11.902 1.00 89.69 85 ASN A N 1
ATOM 691 C CA . ASN A 1 85 ? 18.355 15.174 -10.846 1.00 89.69 85 ASN A CA 1
ATOM 692 C C . ASN A 1 85 ? 18.617 14.226 -9.660 1.00 89.69 85 ASN A C 1
ATOM 694 O O . ASN A 1 85 ? 19.430 14.547 -8.799 1.00 89.69 85 ASN A O 1
ATOM 698 N N . VAL A 1 86 ? 17.970 13.054 -9.608 1.00 89.38 86 VAL A N 1
ATOM 699 C CA . VAL A 1 86 ? 18.159 12.035 -8.553 1.00 89.38 86 VAL A CA 1
ATOM 700 C C . VAL A 1 86 ? 18.400 10.634 -9.144 1.00 89.38 86 VAL A C 1
ATOM 702 O O . VAL A 1 86 ? 17.719 9.664 -8.802 1.00 89.38 86 VAL A O 1
ATOM 705 N N . PRO A 1 87 ? 19.412 10.465 -10.016 1.00 88.81 87 PRO A N 1
ATOM 706 C CA . PRO A 1 87 ? 19.633 9.212 -10.743 1.00 88.81 87 PRO A CA 1
ATOM 707 C C . PRO A 1 87 ? 20.027 8.033 -9.838 1.00 88.81 87 PRO A C 1
ATOM 709 O O . PRO A 1 87 ? 19.939 6.884 -10.262 1.00 88.81 87 PRO A O 1
ATOM 712 N N . LYS A 1 88 ? 20.465 8.307 -8.601 1.00 92.06 88 LYS A N 1
ATOM 713 C CA . LYS A 1 88 ? 20.898 7.301 -7.618 1.00 92.06 88 LYS A CA 1
ATOM 714 C C . LYS A 1 88 ? 19.790 6.849 -6.660 1.00 92.06 88 LYS A C 1
ATOM 716 O O . LYS A 1 88 ? 20.066 6.034 -5.787 1.00 92.06 88 LYS A O 1
ATOM 721 N N . MET A 1 89 ? 18.562 7.360 -6.790 1.00 90.81 89 MET A N 1
ATOM 722 C CA . MET A 1 89 ? 17.444 6.915 -5.952 1.00 90.81 89 MET A CA 1
ATOM 723 C C . MET A 1 89 ? 17.245 5.399 -6.094 1.00 90.81 89 MET A C 1
ATOM 725 O O . MET A 1 89 ? 17.210 4.872 -7.208 1.00 90.81 89 MET A O 1
ATOM 729 N N . HIS A 1 90 ? 17.124 4.677 -4.984 1.00 91.62 90 HIS A N 1
ATOM 730 C CA . HIS A 1 90 ? 16.872 3.239 -5.038 1.00 91.62 90 HIS A CA 1
ATOM 731 C C . HIS A 1 90 ? 15.448 2.953 -5.536 1.00 91.62 90 HIS A C 1
ATOM 733 O O . HIS A 1 90 ? 14.512 3.680 -5.215 1.00 91.62 90 HIS A O 1
ATOM 739 N N . LEU A 1 91 ? 15.299 1.896 -6.339 1.00 91.81 91 LEU A N 1
ATOM 740 C CA . LEU A 1 91 ? 14.007 1.368 -6.774 1.00 91.81 91 LEU A CA 1
ATOM 741 C C . LEU A 1 91 ? 13.900 -0.101 -6.318 1.00 91.81 91 LEU A C 1
ATOM 743 O O . LEU A 1 91 ? 14.869 -0.836 -6.524 1.00 91.81 91 LEU A O 1
ATOM 747 N N . PRO A 1 92 ? 12.748 -0.543 -5.784 1.00 94.19 92 PRO A N 1
ATOM 748 C CA . PRO A 1 92 ? 11.606 0.293 -5.416 1.00 94.19 92 PRO A CA 1
ATOM 749 C C . PRO A 1 92 ? 11.887 1.168 -4.186 1.00 94.19 92 PRO A C 1
ATOM 751 O O . PRO A 1 92 ? 12.766 0.871 -3.379 1.00 94.19 92 PRO A O 1
ATOM 754 N N . PHE A 1 93 ? 11.110 2.238 -4.028 1.00 93.25 93 PHE A N 1
ATOM 755 C CA . PHE A 1 93 ? 11.096 3.062 -2.816 1.00 93.25 93 PHE A CA 1
ATOM 756 C C . PHE A 1 93 ? 9.707 3.067 -2.173 1.00 93.25 93 PHE A C 1
ATOM 758 O O . PHE A 1 93 ? 8.703 2.766 -2.827 1.00 93.25 93 PHE A O 1
ATOM 765 N N . SER A 1 94 ? 9.658 3.409 -0.881 1.00 93.50 94 SER A N 1
ATOM 766 C CA . SER A 1 94 ? 8.401 3.556 -0.143 1.00 93.50 94 SER A CA 1
ATOM 767 C C . SER A 1 94 ? 7.601 4.706 -0.741 1.00 93.50 94 SER A C 1
ATOM 769 O O . SER A 1 94 ? 8.021 5.860 -0.662 1.00 93.50 94 SER A O 1
ATOM 771 N N . CYS A 1 95 ? 6.470 4.391 -1.359 1.00 91.88 95 CYS A N 1
ATOM 772 C CA . CYS A 1 95 ? 5.690 5.371 -2.089 1.00 91.88 95 CYS A CA 1
ATOM 773 C C . CYS A 1 95 ? 4.783 6.159 -1.141 1.00 91.88 95 CYS A C 1
ATOM 775 O O . CYS A 1 95 ? 4.099 5.544 -0.315 1.00 91.88 95 CYS A O 1
ATOM 777 N N . PRO A 1 96 ? 4.730 7.497 -1.248 1.00 91.06 96 PRO A N 1
ATOM 778 C CA . PRO A 1 96 ? 3.742 8.255 -0.505 1.00 91.06 96 PRO A CA 1
ATOM 779 C C . PRO A 1 96 ? 2.338 7.982 -1.075 1.00 91.06 96 PRO A C 1
ATOM 781 O O . PRO A 1 96 ? 2.165 7.629 -2.244 1.00 91.06 96 PRO A O 1
ATOM 7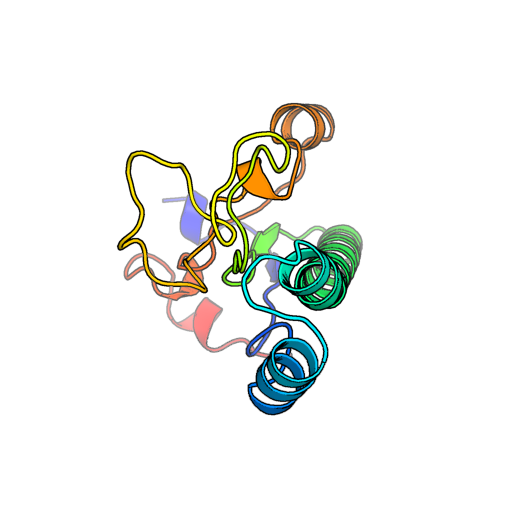84 N N . GLN A 1 97 ? 1.314 8.099 -0.228 1.00 92.19 97 GLN A N 1
ATOM 785 C CA . GLN A 1 97 ? -0.070 7.756 -0.581 1.00 92.19 97 GLN A CA 1
ATOM 786 C C . GLN A 1 97 ? -0.599 8.591 -1.756 1.00 92.19 97 GLN A C 1
ATOM 788 O O . GLN A 1 97 ? -1.309 8.067 -2.616 1.00 92.19 97 GLN A O 1
ATOM 793 N N . ASP A 1 98 ? -0.202 9.857 -1.832 1.00 92.00 98 ASP A N 1
ATOM 794 C CA . ASP A 1 98 ? -0.588 10.812 -2.868 1.00 92.00 98 ASP A CA 1
ATOM 795 C C . ASP A 1 98 ? 0.040 10.522 -4.241 1.00 92.00 98 ASP A C 1
ATOM 797 O O . ASP A 1 98 ? -0.472 10.985 -5.260 1.00 92.00 98 ASP A O 1
ATOM 801 N N . ALA A 1 99 ? 1.117 9.733 -4.306 1.00 89.88 99 ALA A N 1
ATOM 802 C CA . ALA A 1 99 ? 1.703 9.285 -5.567 1.00 89.88 99 ALA A CA 1
ATOM 803 C C . ALA A 1 99 ? 0.850 8.217 -6.267 1.00 89.88 99 ALA A C 1
ATOM 805 O O . ALA A 1 99 ? 0.872 8.141 -7.496 1.00 89.88 99 ALA A O 1
ATOM 806 N N . LEU A 1 100 ? 0.070 7.432 -5.514 1.00 91.00 100 LEU A N 1
ATOM 807 C CA . LEU A 1 100 ? -0.825 6.412 -6.069 1.00 91.00 100 LEU A CA 1
ATOM 808 C C . LEU A 1 100 ? -2.295 6.837 -6.054 1.00 91.00 100 LEU A C 1
ATOM 810 O O . LEU A 1 100 ? -3.043 6.464 -6.959 1.00 91.00 100 LEU A O 1
ATOM 814 N N . TYR A 1 101 ? -2.736 7.598 -5.058 1.00 93.12 101 TYR A N 1
ATOM 815 C CA . TYR A 1 101 ? -4.142 7.933 -4.844 1.00 93.12 101 TYR A CA 1
ATOM 816 C C . TYR A 1 101 ? -4.363 9.443 -4.844 1.00 93.12 101 TYR A C 1
ATOM 818 O O . TYR A 1 101 ? -3.455 10.217 -4.583 1.00 93.12 101 TYR A O 1
ATOM 826 N N . ASP A 1 102 ? -5.592 9.862 -5.137 1.00 93.56 102 ASP A N 1
ATOM 827 C CA . ASP A 1 102 ? -5.995 11.266 -5.070 1.00 93.56 102 ASP A CA 1
ATOM 828 C C . ASP A 1 102 ? -6.460 11.600 -3.635 1.00 93.56 102 ASP A C 1
ATOM 830 O O . ASP A 1 102 ? -7.562 11.183 -3.244 1.00 93.56 102 ASP A O 1
ATOM 834 N N . PRO A 1 103 ? -5.651 12.329 -2.837 1.00 92.12 103 PRO A N 1
ATOM 835 C CA . PRO A 1 103 ? -5.994 12.647 -1.456 1.00 92.12 103 PRO A CA 1
ATOM 836 C C . PRO A 1 103 ? -7.197 13.593 -1.361 1.00 92.12 103 PRO A C 1
ATOM 838 O O . PRO A 1 103 ? -8.006 13.454 -0.443 1.00 92.12 103 PRO A O 1
ATOM 841 N N . THR A 1 104 ? -7.382 14.501 -2.325 1.00 95.50 104 THR A N 1
ATOM 842 C CA . THR A 1 104 ? -8.529 15.419 -2.369 1.00 95.50 104 THR A CA 1
ATOM 843 C C . THR A 1 104 ? -9.824 14.636 -2.539 1.00 95.50 104 THR A C 1
ATOM 845 O O . THR A 1 104 ? -10.800 14.864 -1.818 1.00 95.50 104 THR A O 1
ATOM 848 N N . ARG A 1 105 ? -9.830 13.643 -3.432 1.00 95.31 105 ARG A N 1
ATOM 849 C CA . ARG A 1 105 ? -10.989 12.765 -3.623 1.00 95.31 105 ARG A CA 1
ATOM 850 C C . ARG A 1 105 ? -11.265 11.891 -2.401 1.00 95.31 105 ARG A C 1
ATOM 852 O O . ARG A 1 105 ? -12.431 11.653 -2.087 1.00 95.31 105 ARG A O 1
ATOM 859 N N . TRP A 1 106 ? -10.230 11.406 -1.718 1.00 94.50 106 TRP A N 1
ATOM 860 C CA . TRP A 1 106 ? -10.384 10.620 -0.488 1.00 94.50 106 TRP A CA 1
ATOM 861 C C . TRP A 1 106 ? -10.972 11.456 0.650 1.00 94.50 106 TRP A C 1
ATOM 863 O O . TRP A 1 106 ? -11.908 11.003 1.311 1.00 94.50 106 TRP A O 1
ATOM 873 N N . ALA A 1 107 ? -10.494 12.690 0.819 1.00 94.00 107 ALA A N 1
ATOM 874 C CA . ALA A 1 107 ? -11.028 13.637 1.790 1.00 94.00 107 ALA A CA 1
ATOM 875 C C . ALA A 1 107 ? -12.499 13.978 1.501 1.00 94.00 107 ALA A C 1
ATOM 877 O O . ALA A 1 107 ? -13.337 13.879 2.396 1.00 94.00 107 ALA A O 1
ATOM 878 N N . ALA A 1 108 ? -12.845 14.279 0.243 1.00 96.62 108 ALA A N 1
ATOM 879 C CA . ALA A 1 108 ? -14.225 14.562 -0.166 1.00 96.62 108 ALA A CA 1
ATOM 880 C C . ALA A 1 108 ? -15.176 13.381 0.101 1.00 96.62 108 ALA A C 1
ATOM 882 O O . ALA A 1 108 ? -16.328 13.571 0.486 1.00 96.62 108 ALA A O 1
ATOM 883 N N . LYS A 1 109 ? -14.679 12.149 -0.058 1.00 94.38 109 LYS A N 1
ATOM 884 C CA . LYS A 1 109 ? -15.410 10.915 0.257 1.00 94.38 109 LYS A CA 1
ATOM 885 C C . LYS A 1 109 ? -15.362 10.520 1.735 1.00 94.38 109 LYS A C 1
ATOM 887 O O . LYS A 1 109 ? -15.922 9.485 2.084 1.00 94.38 109 LYS A O 1
ATOM 892 N N . LYS A 1 110 ? -14.703 11.310 2.589 1.00 94.31 110 LYS A N 1
ATOM 893 C CA . LYS A 1 110 ? -14.515 11.034 4.021 1.00 94.31 110 LYS A CA 1
ATOM 894 C C . LYS A 1 110 ? -13.956 9.628 4.281 1.00 94.31 110 LYS A C 1
ATOM 896 O O . LYS A 1 110 ? -14.366 8.953 5.224 1.00 94.31 110 LYS A O 1
ATOM 901 N N . VAL A 1 111 ? -13.033 9.171 3.430 1.00 93.62 111 VAL A N 1
ATOM 902 C CA . VAL A 1 111 ? -12.371 7.871 3.603 1.00 93.62 111 VAL A CA 1
ATOM 903 C C . VAL A 1 111 ? -11.590 7.898 4.913 1.00 93.62 111 VAL A C 1
ATOM 905 O O . VAL A 1 111 ? -10.699 8.728 5.089 1.00 93.62 111 VAL A O 1
ATOM 908 N N . ARG A 1 112 ? -11.909 6.984 5.833 1.00 93.56 112 ARG A N 1
ATOM 909 C CA . ARG A 1 112 ? -11.166 6.826 7.086 1.00 93.56 112 ARG A CA 1
ATOM 910 C C . ARG A 1 112 ? -10.019 5.852 6.875 1.00 93.56 112 ARG A C 1
ATOM 912 O O . ARG A 1 112 ? -10.251 4.676 6.599 1.00 93.56 112 ARG A O 1
ATOM 919 N N . TRP A 1 113 ? -8.794 6.341 7.030 1.00 94.50 113 TRP A N 1
ATOM 920 C CA . TRP A 1 113 ? -7.597 5.526 6.865 1.00 94.50 113 TRP A CA 1
ATOM 921 C C . TRP A 1 113 ? -6.484 5.890 7.860 1.00 94.50 113 TRP A C 1
ATOM 923 O O . TRP A 1 113 ? -6.564 6.909 8.555 1.00 94.50 113 TRP A O 1
ATOM 933 N N . ARG A 1 114 ? -5.474 5.020 7.945 1.00 94.69 114 ARG A N 1
ATOM 934 C CA . ARG A 1 114 ? -4.236 5.168 8.725 1.00 94.69 114 ARG A CA 1
ATOM 935 C C . ARG A 1 114 ? -3.020 4.757 7.900 1.00 94.69 114 ARG A C 1
ATOM 937 O O . ARG A 1 114 ? -3.134 3.956 6.970 1.00 94.69 114 ARG A O 1
ATOM 944 N N . GLU A 1 115 ? -1.869 5.322 8.230 1.00 93.56 115 GLU A N 1
ATOM 945 C CA . GLU A 1 115 ? -0.584 5.045 7.597 1.00 93.56 115 GLU A CA 1
ATOM 946 C C . GLU A 1 115 ? -0.088 3.614 7.854 1.00 93.56 115 GLU A C 1
ATOM 948 O O . GLU A 1 115 ? -0.498 2.959 8.808 1.00 93.56 115 GLU A O 1
ATOM 953 N N . HIS A 1 116 ? 0.838 3.131 7.024 1.00 93.62 116 HIS A N 1
ATOM 954 C CA . HIS A 1 116 ? 1.290 1.738 7.099 1.00 93.62 116 HIS A CA 1
ATOM 955 C C . HIS A 1 116 ? 2.056 1.374 8.376 1.00 93.62 116 HIS A C 1
ATOM 957 O O . HIS A 1 116 ? 2.151 0.198 8.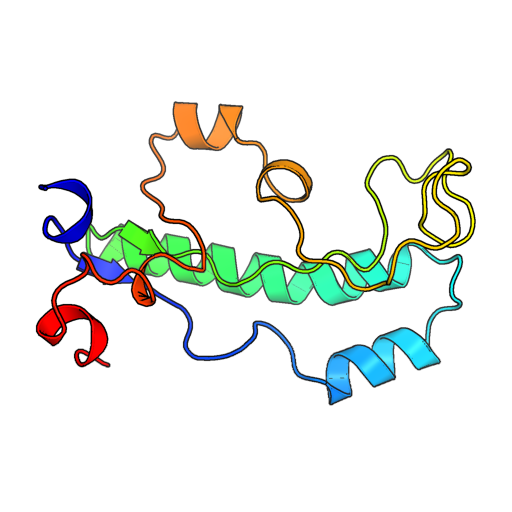705 1.00 93.62 116 HIS A O 1
ATOM 963 N N . THR A 1 117 ? 2.610 2.361 9.083 1.00 93.12 117 THR A N 1
ATOM 964 C CA . THR A 1 117 ? 3.300 2.184 10.371 1.00 93.12 117 THR A CA 1
ATOM 965 C C . THR A 1 117 ? 2.367 2.340 11.568 1.00 93.12 117 THR A C 1
ATOM 967 O O . THR A 1 117 ? 2.833 2.341 12.704 1.00 93.12 117 THR A O 1
ATOM 970 N N . PHE A 1 118 ? 1.062 2.527 11.347 1.00 94.12 118 PHE A N 1
ATOM 971 C CA . PHE A 1 118 ? 0.119 2.839 12.418 1.00 94.12 118 PHE A CA 1
ATOM 972 C C . PHE A 1 118 ? 0.128 1.773 13.516 1.00 94.12 118 PHE A C 1
ATOM 974 O O . PHE A 1 118 ? 0.281 2.107 14.685 1.00 94.12 118 PHE A O 1
ATOM 981 N N . LEU A 1 119 ? 0.033 0.493 13.141 1.00 91.44 119 LEU A N 1
ATOM 982 C CA . LEU A 1 119 ? 0.014 -0.621 14.097 1.00 91.44 119 LEU A CA 1
ATOM 983 C C . LEU A 1 119 ? 1.367 -0.849 14.789 1.00 91.44 119 LEU A C 1
ATOM 985 O O . LEU A 1 119 ? 1.395 -1.419 15.875 1.00 91.44 119 LEU A O 1
ATOM 989 N N . ASP A 1 120 ? 2.465 -0.357 14.215 1.00 91.62 120 ASP A N 1
ATOM 990 C CA . ASP A 1 120 ? 3.798 -0.416 14.828 1.00 91.62 120 ASP A CA 1
ATOM 991 C C . ASP A 1 120 ? 4.014 0.710 15.854 1.00 91.62 120 ASP A C 1
ATOM 993 O O . ASP A 1 120 ? 4.989 0.703 16.607 1.00 91.62 120 ASP A O 1
ATOM 997 N N . ASN A 1 121 ? 3.114 1.699 15.904 1.00 92.88 121 ASN A N 1
ATOM 998 C CA . ASN A 1 121 ? 3.246 2.838 16.799 1.00 92.88 121 ASN A CA 1
ATOM 999 C C . ASN A 1 121 ? 3.152 2.385 18.274 1.00 92.88 121 ASN A C 1
ATOM 1001 O O . ASN A 1 121 ? 2.229 1.646 18.635 1.00 92.88 121 ASN A O 1
ATOM 1005 N N . PRO A 1 122 ? 4.050 2.852 19.165 1.00 92.50 122 PRO A N 1
ATOM 1006 C CA . PRO A 1 122 ? 4.030 2.479 20.583 1.00 92.50 122 PRO A CA 1
ATOM 1007 C C . PRO A 1 122 ? 2.760 2.931 21.319 1.00 92.50 122 PRO A C 1
ATOM 1009 O O . PRO A 1 122 ? 2.450 2.402 22.379 1.00 92.50 122 PRO A O 1
ATOM 1012 N N . ASN A 1 123 ? 2.013 3.891 20.767 1.00 91.31 123 ASN A N 1
ATOM 1013 C CA . ASN A 1 123 ? 0.758 4.365 21.348 1.00 91.31 123 ASN A CA 1
ATOM 1014 C C . ASN A 1 123 ? -0.461 3.512 20.961 1.00 91.31 123 ASN A C 1
ATOM 1016 O O . ASN A 1 123 ? -1.539 3.734 21.515 1.00 91.31 123 ASN A O 1
ATOM 1020 N N . VAL A 1 124 ? -0.329 2.571 20.016 1.00 91.38 124 VAL A N 1
ATOM 1021 C CA . VAL A 1 124 ? -1.395 1.605 19.714 1.00 91.38 124 VAL A CA 1
ATOM 1022 C C . VAL A 1 124 ? -1.405 0.529 20.802 1.00 91.38 124 VAL A C 1
ATOM 1024 O O . VAL A 1 124 ? -0.375 -0.114 21.012 1.00 91.38 124 VAL A O 1
ATOM 1027 N N . PRO A 1 125 ? -2.543 0.294 21.483 1.00 90.12 125 PRO A N 1
ATOM 1028 C CA . PRO A 1 125 ? -2.658 -0.773 22.470 1.00 90.12 125 PRO A CA 1
ATOM 1029 C C . PRO A 1 125 ? -2.313 -2.148 21.889 1.00 90.12 125 PRO A C 1
ATOM 1031 O O . PRO A 1 125 ? -2.818 -2.524 20.832 1.00 90.12 125 PRO A O 1
ATOM 1034 N N . GLU A 1 126 ? -1.534 -2.944 22.623 1.00 87.25 126 GLU A N 1
ATOM 1035 C CA . GLU A 1 126 ? -1.140 -4.302 22.207 1.00 87.25 126 GLU A CA 1
ATOM 1036 C C . GLU A 1 126 ? -2.341 -5.215 21.918 1.00 87.25 126 GLU A C 1
ATOM 1038 O O . GLU A 1 126 ? -2.305 -6.023 20.992 1.00 87.25 126 GLU A O 1
ATOM 1043 N N . ALA A 1 127 ? -3.453 -5.027 22.638 1.00 85.31 127 ALA A N 1
ATOM 1044 C CA . ALA A 1 127 ? -4.696 -5.759 22.396 1.00 85.31 127 ALA A CA 1
ATOM 1045 C C . ALA A 1 127 ? -5.243 -5.572 20.966 1.00 85.31 127 ALA A C 1
ATOM 1047 O O . ALA A 1 127 ? -5.840 -6.496 20.419 1.00 85.31 127 ALA A O 1
ATOM 1048 N N . LEU A 1 128 ? -5.023 -4.407 20.340 1.00 84.06 128 LEU A N 1
ATOM 1049 C CA . LEU A 1 128 ? -5.413 -4.166 18.947 1.00 84.06 128 LEU A CA 1
ATOM 1050 C C . LEU A 1 128 ? -4.435 -4.802 17.954 1.00 84.06 128 LEU A C 1
ATOM 1052 O O . LEU A 1 128 ? -4.858 -5.222 16.882 1.00 84.06 128 LEU A O 1
ATOM 1056 N N . LYS A 1 129 ? -3.14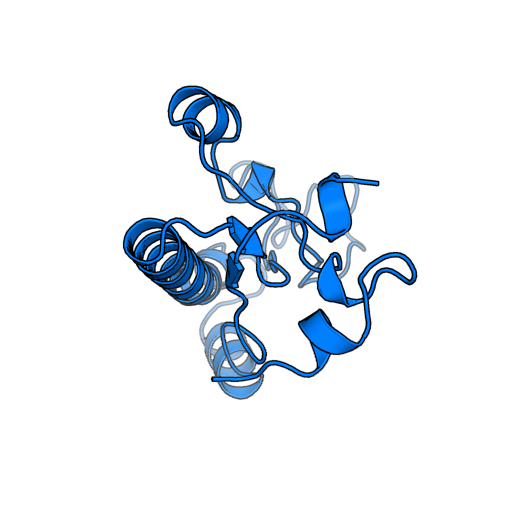9 -4.909 18.307 1.00 82.12 129 LYS A N 1
ATOM 1057 C CA . LYS A 1 129 ? -2.122 -5.536 17.457 1.00 82.12 129 LYS A CA 1
ATOM 1058 C C . LYS A 1 129 ? -2.267 -7.056 17.411 1.00 82.12 129 LYS A C 1
ATOM 1060 O O . LYS A 1 129 ? -2.043 -7.666 16.370 1.00 82.12 129 LYS A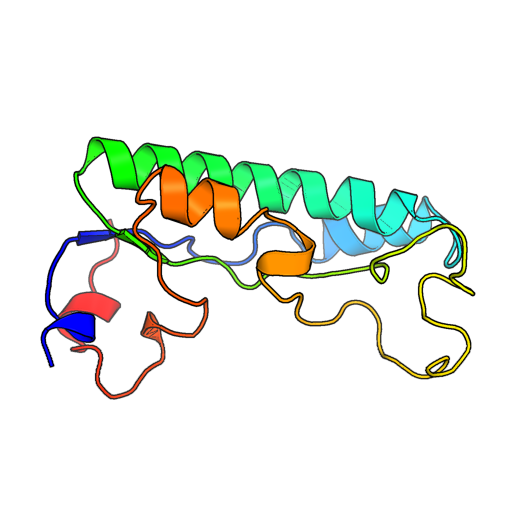 O 1
ATOM 1065 N N . ALA A 1 130 ? -2.648 -7.660 18.536 1.00 77.88 130 ALA A N 1
ATOM 1066 C CA . ALA A 1 130 ? -2.810 -9.106 18.673 1.00 77.88 130 ALA A CA 1
ATOM 1067 C C . ALA A 1 130 ? -4.119 -9.645 18.066 1.00 77.88 130 ALA A C 1
ATOM 1069 O O . ALA A 1 130 ? -4.260 -10.855 17.894 1.00 77.88 130 ALA A O 1
ATOM 1070 N N . ASN A 1 131 ? -5.081 -8.773 17.749 1.00 71.75 131 ASN A N 1
ATOM 1071 C CA . ASN A 1 131 ? -6.380 -9.180 17.227 1.00 71.75 131 ASN A CA 1
ATOM 1072 C C . ASN A 1 131 ? -6.305 -9.467 15.719 1.00 71.75 131 ASN A C 1
ATOM 1074 O O . ASN A 1 131 ? -6.427 -8.567 14.889 1.00 71.75 131 ASN A O 1
ATOM 1078 N N . THR A 1 132 ? -6.089 -10.734 15.368 1.00 65.62 132 THR A N 1
ATOM 1079 C CA . THR A 1 132 ? -6.140 -11.226 13.986 1.00 65.62 132 THR A CA 1
ATOM 1080 C C . THR A 1 132 ? -7.358 -12.120 13.803 1.00 65.62 132 THR A C 1
ATOM 1082 O O . THR A 1 132 ? -7.472 -13.122 14.510 1.00 65.62 132 THR A O 1
ATOM 1085 N N . VAL A 1 133 ? -8.227 -11.772 12.852 1.00 59.56 133 VAL A N 1
ATOM 1086 C CA . VAL A 1 133 ? -9.390 -12.571 12.429 1.00 59.56 133 VAL A CA 1
ATOM 1087 C C . VAL A 1 133 ? -9.111 -13.182 11.066 1.00 59.56 133 VAL A C 1
ATOM 1089 O O . VAL A 1 133 ? -8.527 -12.462 10.223 1.00 59.56 133 VAL A O 1
#

InterPro domains:
  IPR053250 Glycosyltransferase 77 domain-containing protein [PTHR46936] (1-132)

Secondary structure (DSSP, 8-state):
-HHHHSS-EEE-SS-SS-HHHHHHHHHHS-TT-THHHHHHHHHHHHHHHHHHHHHHHTT-EEEPPPPEESS-S-GGG-BTTB-TT-TT--SSEE--HHHHS-HHHHHHTT--EE-TTTTTSTTS-HHHHS---

pLDDT: mean 91.41, std 6.57, range [59.56, 97.88]

Organism: NCBI:txid141414